Protein AF-A0A7V9ZJW1-F1 (afdb_monomer_lite)

Sequence (64 aa):
MAVSCQECGAQLRLGTDSCPLCGAELKVKPREKAEPQAPDEYHDNVRQLREELKRLRGHDAEAV

Secondary structure (DSSP, 8-state):
-EEE-TTT--EEETT-SB-TTT--B---------------HHHHHHHHHHHHHHHHHHHGGG--

Radius of gyration: 23.34 Å; chains: 1; bounding box: 41×25×60 Å

Foldseek 3Di:
DWDADPPPRDTHDPPDQADPPPRHGDPPDDPPPPDPDDCDPVNVVVVVVVVVVVVVVVVVVVVD

Structure (mmCIF, N/CA/C/O backbone):
data_AF-A0A7V9ZJW1-F1
#
_entry.id   AF-A0A7V9ZJW1-F1
#
loop_
_atom_site.group_PDB
_atom_site.id
_atom_site.type_symbol
_atom_site.label_atom_id
_atom_site.label_alt_id
_atom_site.label_comp_id
_atom_site.label_asym_id
_atom_site.label_entity_id
_atom_site.label_seq_id
_atom_site.pdbx_PDB_ins_code
_atom_site.Cartn_x
_atom_site.Cartn_y
_atom_site.Cartn_z
_atom_site.occupancy
_atom_site.B_iso_or_equiv
_atom_site.auth_seq_id
_atom_site.auth_comp_id
_atom_site.auth_asym_id
_atom_site.auth_atom_id
_atom_site.pdbx_PDB_model_num
ATOM 1 N N . MET A 1 1 ? -7.241 -13.595 4.849 1.00 54.34 1 MET A N 1
ATOM 2 C CA . MET A 1 1 ? -7.163 -12.216 5.380 1.00 54.34 1 MET A CA 1
ATOM 3 C C . MET A 1 1 ? -8.144 -12.117 6.540 1.00 54.34 1 MET A C 1
ATOM 5 O O . MET A 1 1 ? -9.288 -12.518 6.363 1.00 54.34 1 MET A O 1
ATOM 9 N N . ALA A 1 2 ? -7.683 -11.710 7.722 1.00 66.62 2 ALA A N 1
ATOM 10 C CA . ALA A 1 2 ? -8.496 -11.576 8.933 1.00 66.62 2 ALA A CA 1
ATOM 11 C C . ALA A 1 2 ? -8.461 -10.112 9.391 1.00 66.62 2 ALA A C 1
ATOM 13 O O . ALA A 1 2 ? -7.435 -9.456 9.213 1.00 66.62 2 ALA A O 1
ATOM 14 N N . VAL A 1 3 ? -9.571 -9.605 9.923 1.00 77.19 3 VAL A N 1
ATOM 15 C CA . VAL A 1 3 ? -9.704 -8.229 10.422 1.00 77.19 3 VAL A CA 1
ATOM 16 C C . VAL A 1 3 ? -9.792 -8.258 11.940 1.00 77.19 3 VAL A C 1
ATOM 18 O O . VAL A 1 3 ? -10.434 -9.137 12.501 1.00 77.19 3 VAL A O 1
ATOM 21 N N . SER A 1 4 ? -9.130 -7.335 12.620 1.00 84.69 4 SER A N 1
ATOM 22 C CA . SER A 1 4 ? -9.158 -7.268 14.082 1.00 84.69 4 SER A CA 1
ATOM 23 C C . SER A 1 4 ? -10.303 -6.368 14.538 1.00 84.69 4 SER A C 1
ATOM 25 O O . SER A 1 4 ? -10.484 -5.279 13.992 1.00 84.69 4 SER A O 1
ATOM 27 N N . CYS A 1 5 ? -11.067 -6.792 15.543 1.00 85.69 5 CYS A N 1
ATOM 28 C CA . CYS A 1 5 ? -12.013 -5.910 16.217 1.00 85.69 5 CYS A CA 1
ATOM 29 C C . CYS A 1 5 ? -11.242 -4.815 16.963 1.00 85.69 5 CYS A C 1
ATOM 31 O O . CYS A 1 5 ? -10.368 -5.135 17.765 1.00 85.69 5 CYS A O 1
ATOM 33 N N . GLN A 1 6 ? -11.578 -3.546 16.732 1.00 83.19 6 GLN A N 1
ATOM 34 C CA . GLN A 1 6 ? -10.925 -2.418 17.410 1.00 83.19 6 GLN A CA 1
ATOM 35 C C . GLN A 1 6 ? -11.328 -2.294 18.887 1.00 83.19 6 GLN A C 1
ATOM 37 O O . GLN A 1 6 ? -10.568 -1.752 19.677 1.00 83.19 6 GLN A O 1
ATOM 42 N N . GLU A 1 7 ? -12.484 -2.844 19.269 1.00 86.69 7 GLU A N 1
ATOM 43 C CA . GLU A 1 7 ? -12.988 -2.751 20.644 1.00 86.69 7 GLU A CA 1
ATOM 44 C C . GLU A 1 7 ? -12.407 -3.841 21.554 1.00 86.69 7 GLU A C 1
ATOM 46 O O . GLU A 1 7 ? -11.979 -3.564 22.669 1.00 86.69 7 GLU A O 1
ATOM 51 N N . CYS A 1 8 ? -12.382 -5.099 21.096 1.00 89.00 8 CYS A N 1
ATOM 52 C CA . CYS A 1 8 ? -11.961 -6.239 21.925 1.00 89.00 8 CYS A CA 1
ATOM 53 C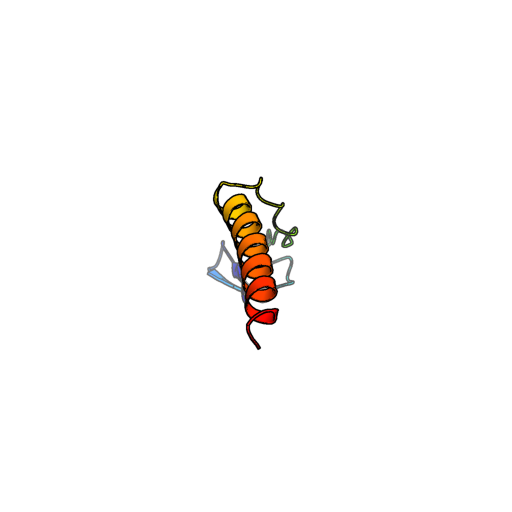 C . CYS A 1 8 ? -10.684 -6.944 21.445 1.00 89.00 8 CYS A C 1
ATOM 55 O O . CYS A 1 8 ? -10.231 -7.889 22.085 1.00 89.00 8 CYS A O 1
ATOM 57 N N . GLY A 1 9 ? -10.114 -6.543 20.305 1.00 86.56 9 GLY A N 1
ATOM 58 C CA . GLY A 1 9 ? -8.902 -7.151 19.744 1.00 86.56 9 GLY A CA 1
ATOM 59 C C . GLY A 1 9 ? -9.104 -8.526 19.096 1.00 86.56 9 GLY A C 1
ATOM 60 O O . GLY A 1 9 ? -8.144 -9.123 18.611 1.00 86.56 9 GLY A O 1
ATOM 61 N N . ALA A 1 10 ? -10.336 -9.039 19.056 1.00 87.31 10 ALA A N 1
ATOM 62 C CA . ALA A 1 10 ? -10.643 -10.342 18.478 1.00 87.31 10 ALA A CA 1
ATOM 63 C C . ALA A 1 10 ? -10.301 -10.418 16.988 1.00 87.31 10 ALA A C 1
ATOM 65 O O . ALA A 1 10 ? -10.576 -9.486 16.231 1.00 87.31 10 ALA A O 1
ATOM 66 N N . GLN A 1 11 ? -9.773 -11.558 16.545 1.00 86.69 11 GLN A N 1
ATOM 67 C CA . GLN A 1 11 ? -9.489 -11.784 15.134 1.00 86.69 11 GLN A CA 1
ATOM 68 C C . G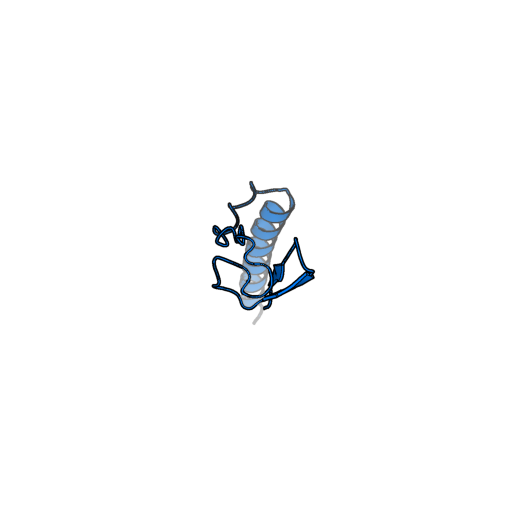LN A 1 11 ? -10.726 -12.330 14.414 1.00 86.69 11 GLN A C 1
ATOM 70 O O . GLN A 1 11 ? -11.179 -13.445 14.662 1.00 86.69 11 GLN A O 1
ATOM 75 N N . LEU A 1 12 ? -11.274 -11.525 13.513 1.00 82.81 12 LEU A N 1
ATOM 76 C CA . LEU A 1 12 ? -12.523 -11.765 12.805 1.00 82.81 12 LEU A CA 1
ATOM 77 C C . LEU A 1 12 ? -12.268 -12.141 11.347 1.00 82.81 12 LEU A C 1
ATOM 79 O O . LEU A 1 12 ? -11.272 -11.761 10.720 1.00 82.81 12 LEU A O 1
ATOM 83 N N . ARG A 1 13 ? -13.192 -12.920 10.790 1.00 77.00 13 ARG A N 1
ATOM 84 C CA . ARG A 1 13 ? -13.198 -13.243 9.363 1.00 77.00 13 ARG A CA 1
ATOM 85 C C . ARG A 1 13 ? -13.801 -12.068 8.592 1.00 77.00 13 ARG A C 1
ATOM 87 O O . ARG A 1 13 ? -14.676 -11.372 9.089 1.00 77.00 13 ARG A O 1
ATOM 94 N N . LEU A 1 14 ? -13.316 -11.840 7.375 1.00 71.56 14 LEU A N 1
ATOM 95 C CA . LEU A 1 14 ? -13.905 -10.839 6.485 1.00 71.56 14 LEU A CA 1
ATOM 96 C C . LEU A 1 14 ? -15.348 -11.237 6.139 1.00 71.56 14 LEU A C 1
ATOM 98 O O . LEU A 1 14 ? -15.588 -12.402 5.832 1.00 71.56 14 LEU A O 1
ATOM 102 N N . GLY A 1 15 ? -16.269 -10.270 6.163 1.00 70.94 15 GLY A N 1
ATOM 103 C CA . GLY A 1 15 ? -17.683 -10.474 5.818 1.00 70.94 15 GLY A CA 1
ATOM 104 C C . GLY A 1 15 ? -18.656 -10.521 7.000 1.00 70.94 15 GLY A C 1
ATOM 105 O O . GLY A 1 15 ? -19.814 -10.854 6.797 1.00 70.94 15 GLY A O 1
ATOM 106 N N . THR A 1 16 ? -18.211 -10.211 8.220 1.00 72.31 16 THR A N 1
ATOM 107 C CA . THR A 1 16 ? -19.097 -10.015 9.378 1.00 72.31 16 THR A CA 1
ATOM 108 C C . THR A 1 16 ? -19.349 -8.527 9.610 1.00 72.31 16 THR A C 1
ATOM 110 O O . THR A 1 16 ? -18.383 -7.775 9.725 1.00 72.31 16 THR A O 1
ATOM 113 N N . ASP A 1 17 ? -20.608 -8.108 9.727 1.00 79.50 17 ASP A N 1
ATOM 114 C CA . ASP A 1 17 ? -20.979 -6.710 10.011 1.00 79.50 17 ASP A CA 1
ATOM 115 C C . ASP A 1 17 ? -20.775 -6.318 11.484 1.00 79.50 17 ASP A C 1
ATOM 117 O O . ASP A 1 17 ? -20.655 -5.143 11.819 1.00 79.50 17 ASP A O 1
ATOM 121 N N . SER A 1 18 ? -20.684 -7.299 12.383 1.00 85.62 18 SER A N 1
ATOM 122 C CA . SER A 1 18 ? -20.487 -7.087 13.817 1.00 85.62 18 SER A CA 1
ATOM 123 C C . SER A 1 18 ? -19.594 -8.159 14.437 1.00 85.62 18 SER A C 1
ATOM 125 O O . SER A 1 18 ? -19.453 -9.276 13.932 1.00 85.62 18 SER A O 1
ATOM 127 N N . CYS A 1 19 ? -18.928 -7.805 15.533 1.00 87.31 19 CYS A N 1
ATOM 128 C CA . CYS A 1 19 ? -18.072 -8.710 16.277 1.00 87.31 19 CYS A CA 1
ATOM 129 C C . CYS A 1 19 ? -18.933 -9.695 17.088 1.00 87.31 19 CYS A C 1
ATOM 131 O O . CYS A 1 19 ? -19.658 -9.256 17.979 1.00 87.31 19 CYS A O 1
ATOM 133 N N . PRO A 1 20 ? -18.808 -11.020 16.888 1.00 83.75 20 PRO A N 1
ATOM 134 C CA . PRO A 1 20 ? -19.560 -12.010 17.658 1.00 83.75 20 PRO A CA 1
ATOM 135 C C . PRO A 1 20 ? -19.104 -12.130 19.120 1.00 83.75 20 PRO A C 1
ATOM 137 O O . PRO A 1 20 ? -19.784 -12.781 19.904 1.00 83.75 20 PRO A O 1
ATOM 140 N N . LEU A 1 21 ? -17.956 -11.548 19.495 1.00 87.38 21 LEU A N 1
ATOM 141 C CA . LEU A 1 21 ? -17.434 -11.639 20.863 1.00 87.38 21 LEU A CA 1
ATOM 142 C C . LEU A 1 21 ? -17.880 -10.479 21.753 1.00 87.38 21 LEU A C 1
ATOM 144 O O . LEU A 1 21 ? -18.230 -10.710 22.904 1.00 87.38 21 LEU A O 1
ATOM 148 N N . CYS A 1 22 ? -17.870 -9.244 21.246 1.00 89.56 22 CYS A N 1
ATOM 149 C CA . CYS A 1 22 ? -18.263 -8.066 22.029 1.00 89.56 22 CYS A CA 1
ATOM 150 C C . CYS A 1 22 ? -19.534 -7.369 21.526 1.00 89.56 22 CYS A C 1
ATOM 152 O O . CYS A 1 22 ? -20.024 -6.463 22.190 1.00 89.56 22 CYS A O 1
ATOM 154 N N . GLY A 1 23 ? -20.055 -7.752 20.357 1.00 86.06 23 GLY A N 1
ATOM 155 C CA . GLY A 1 23 ? -21.224 -7.126 19.735 1.00 86.06 23 GLY A CA 1
ATOM 156 C C . GLY A 1 23 ? -20.939 -5.817 18.992 1.00 86.06 23 GLY A C 1
ATOM 157 O O . GLY A 1 23 ? -21.860 -5.246 18.418 1.00 86.06 23 GLY A O 1
ATOM 158 N N . ALA A 1 24 ? -19.691 -5.338 18.968 1.00 86.50 24 ALA A N 1
ATOM 159 C CA . ALA A 1 24 ? -19.345 -4.080 18.309 1.00 86.50 24 ALA A CA 1
ATOM 160 C C . ALA A 1 24 ? -19.521 -4.152 16.787 1.00 86.50 24 ALA A C 1
ATOM 162 O O . ALA A 1 24 ? -19.058 -5.099 16.147 1.00 86.50 24 ALA A O 1
ATOM 163 N N . GLU A 1 25 ? -20.137 -3.129 16.200 1.00 83.88 25 GLU A N 1
ATOM 164 C CA . GLU A 1 25 ? -20.291 -3.009 14.751 1.00 83.88 25 GLU A CA 1
ATOM 165 C C . GLU A 1 25 ? -18.930 -2.811 14.074 1.00 83.88 25 GLU A C 1
ATOM 167 O O . GLU A 1 25 ? -18.141 -1.927 14.425 1.00 83.88 25 GLU A O 1
ATOM 172 N N . L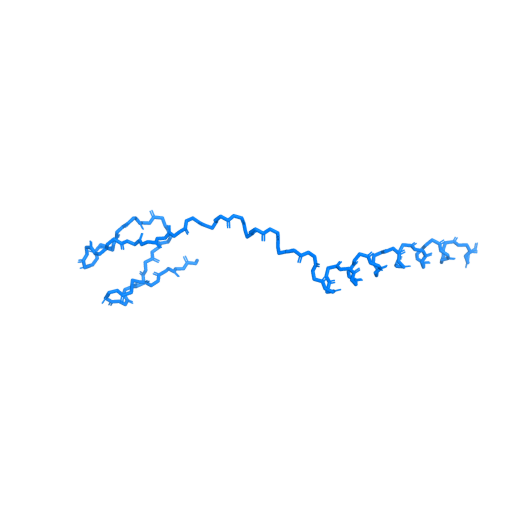EU A 1 26 ? -18.641 -3.641 13.076 1.00 79.56 26 LEU A N 1
ATOM 173 C CA . LEU A 1 26 ? -17.432 -3.520 12.285 1.00 79.56 26 LEU A CA 1
ATOM 174 C C . LEU A 1 26 ? -17.699 -2.539 11.153 1.00 79.56 26 LEU A C 1
ATOM 176 O O . LEU A 1 26 ? -18.386 -2.848 10.184 1.00 79.56 26 LEU A O 1
ATOM 180 N N . LYS A 1 27 ? -17.073 -1.364 11.221 1.00 68.44 27 LYS A N 1
ATOM 181 C CA . LYS A 1 27 ? -17.004 -0.440 10.082 1.00 68.44 27 LYS A CA 1
ATOM 182 C C . LYS A 1 27 ? -16.013 -0.973 9.047 1.00 68.44 27 LYS A C 1
ATOM 184 O O . LYS A 1 27 ? -14.960 -0.382 8.809 1.00 68.44 27 LYS A O 1
ATOM 189 N N . VAL A 1 28 ? -16.317 -2.126 8.453 1.00 65.00 28 VAL A N 1
ATOM 190 C CA . VAL A 1 28 ? -15.564 -2.634 7.310 1.00 65.00 28 VAL A CA 1
ATOM 191 C C . VAL A 1 28 ? -16.018 -1.804 6.124 1.00 65.00 28 VAL A C 1
ATOM 193 O O . VAL A 1 28 ? -17.047 -2.083 5.517 1.00 65.00 28 VAL A O 1
ATOM 196 N N . LYS A 1 29 ? -15.274 -0.743 5.798 1.00 58.62 29 LYS A N 1
ATOM 197 C CA . LYS A 1 29 ? -15.444 -0.128 4.484 1.00 58.62 29 LYS A CA 1
ATOM 198 C C . LYS A 1 29 ? -15.216 -1.253 3.472 1.00 58.62 29 LYS A C 1
ATOM 200 O O . LYS A 1 29 ? -14.157 -1.895 3.541 1.00 58.62 29 LYS A O 1
ATOM 205 N N . PRO A 1 30 ? -16.170 -1.535 2.565 1.00 56.19 30 PRO A N 1
ATOM 206 C CA . PRO A 1 30 ? -15.852 -2.305 1.378 1.00 56.19 30 PRO A CA 1
ATOM 207 C C . PRO A 1 30 ? -14.558 -1.719 0.826 1.00 56.19 30 PRO A C 1
ATOM 209 O O . PRO A 1 30 ? -14.365 -0.503 0.887 1.00 56.19 30 PRO A O 1
ATOM 212 N N . ARG A 1 31 ? -13.637 -2.559 0.349 1.00 52.50 31 ARG A N 1
ATOM 213 C CA . ARG A 1 31 ? -12.547 -2.067 -0.494 1.00 52.50 31 ARG A CA 1
ATOM 214 C C . ARG A 1 31 ? -13.211 -1.468 -1.733 1.00 52.50 31 ARG A C 1
ATOM 216 O O . ARG A 1 31 ? -13.336 -2.140 -2.754 1.00 52.50 31 ARG A O 1
ATOM 223 N N . GLU A 1 32 ? -13.694 -0.234 -1.620 1.00 52.94 32 GLU A N 1
ATOM 224 C CA . GLU A 1 32 ? -13.882 0.641 -2.750 1.00 52.94 32 GLU A CA 1
ATOM 225 C C . GLU A 1 32 ? -12.545 0.587 -3.458 1.00 52.94 32 GLU A C 1
ATOM 227 O O . GLU A 1 32 ? -11.481 0.749 -2.849 1.00 52.94 32 GLU A O 1
ATOM 232 N N . LYS A 1 33 ? -12.622 0.137 -4.709 1.00 46.19 33 LYS A N 1
ATOM 23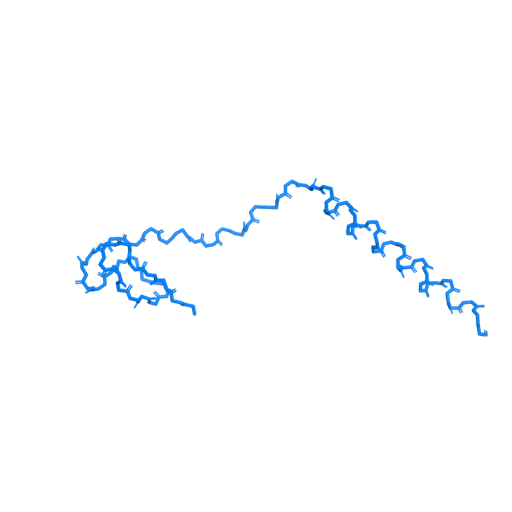3 C CA . LYS A 1 33 ? -11.511 0.086 -5.646 1.00 46.19 33 LYS A CA 1
ATOM 234 C C . LYS A 1 33 ? -10.724 1.358 -5.396 1.00 46.19 33 LYS A C 1
ATOM 236 O O . LYS A 1 33 ? -11.319 2.421 -5.539 1.00 46.19 33 LYS A O 1
ATOM 241 N N . ALA A 1 34 ? -9.485 1.218 -4.916 1.00 53.00 34 ALA A N 1
ATOM 242 C CA . ALA A 1 34 ? -8.643 2.357 -4.591 1.00 53.00 34 ALA A CA 1
ATOM 243 C C . ALA A 1 34 ? -8.828 3.375 -5.712 1.00 53.00 34 ALA A C 1
ATOM 245 O O . ALA A 1 34 ? -8.608 3.024 -6.878 1.00 53.00 34 ALA A O 1
ATOM 246 N N . GLU A 1 35 ? -9.370 4.546 -5.372 1.00 55.19 35 GLU A N 1
ATOM 247 C CA . GLU A 1 35 ? -9.558 5.602 -6.352 1.00 55.19 35 GLU A CA 1
ATOM 248 C C . GLU A 1 35 ? -8.218 5.763 -7.071 1.00 55.19 35 GLU A C 1
ATOM 250 O O . GLU A 1 35 ? -7.175 5.719 -6.402 1.00 55.19 35 GLU A O 1
ATOM 255 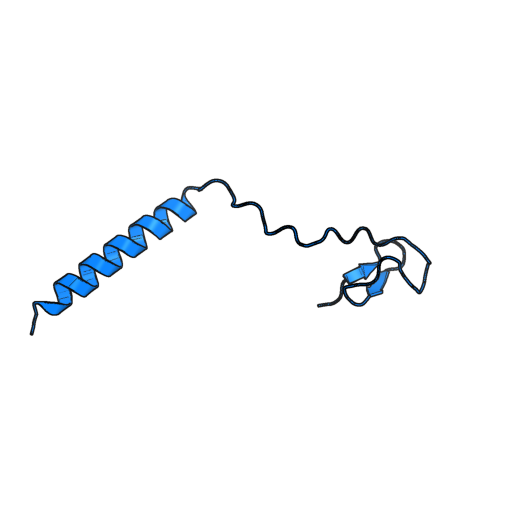N N . PRO A 1 36 ? -8.206 5.821 -8.414 1.00 59.19 36 PRO A N 1
ATOM 256 C CA . PRO A 1 36 ? -6.967 6.006 -9.138 1.00 59.19 36 PRO A CA 1
ATOM 257 C C . PRO A 1 36 ? -6.305 7.258 -8.576 1.00 59.19 36 PRO A C 1
ATOM 259 O O . PRO A 1 36 ? -6.825 8.363 -8.725 1.00 59.19 36 PRO A O 1
ATOM 262 N N . GLN A 1 37 ? -5.197 7.054 -7.861 1.00 56.94 37 GLN A N 1
ATOM 263 C CA . GLN A 1 37 ? -4.367 8.137 -7.365 1.00 56.94 37 GLN A CA 1
ATOM 264 C C . GLN A 1 37 ? -4.038 8.984 -8.595 1.00 56.94 37 GLN A C 1
ATOM 266 O O . GLN A 1 37 ? -3.686 8.426 -9.641 1.00 56.94 3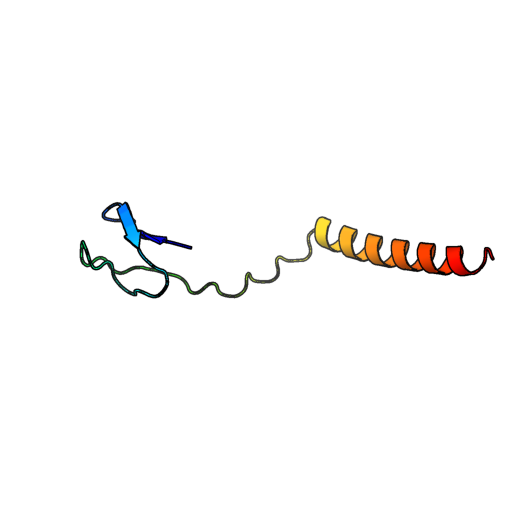7 GLN A O 1
ATOM 271 N N . ALA A 1 38 ? -4.271 10.300 -8.512 1.00 62.53 38 ALA A N 1
ATOM 272 C CA . ALA A 1 38 ? -3.927 11.220 -9.593 1.00 62.53 38 ALA A CA 1
ATOM 273 C C . ALA A 1 38 ? -2.513 10.875 -10.084 1.00 62.53 38 ALA A C 1
ATOM 275 O O . ALA A 1 38 ? -1.682 10.569 -9.228 1.00 62.53 38 ALA A O 1
ATOM 276 N N . PRO A 1 39 ? -2.256 10.838 -11.408 1.00 61.22 39 PRO A N 1
ATOM 277 C CA . PRO A 1 39 ? -0.979 10.371 -11.924 1.00 61.22 39 PRO A CA 1
ATOM 278 C C . PRO A 1 39 ? 0.116 11.235 -11.314 1.00 61.22 39 PRO A C 1
ATOM 280 O O . PRO A 1 39 ? 0.245 12.414 -11.636 1.00 61.22 39 PRO A O 1
ATOM 283 N N . ASP A 1 40 ? 0.821 10.657 -10.354 1.00 77.50 40 ASP A N 1
ATOM 284 C CA . ASP A 1 40 ? 2.001 11.252 -9.781 1.00 77.50 40 ASP A CA 1
ATOM 285 C C . ASP A 1 40 ? 3.168 10.997 -10.738 1.00 77.50 40 ASP A C 1
ATOM 287 O O . ASP A 1 40 ? 3.062 10.245 -11.716 1.00 77.50 40 ASP A O 1
ATOM 291 N N . GLU A 1 41 ? 4.303 11.610 -10.430 1.00 82.38 41 GLU A N 1
ATOM 292 C CA . GLU A 1 41 ? 5.534 11.473 -11.202 1.00 82.38 41 GLU A CA 1
ATOM 293 C C . GLU A 1 41 ? 5.893 9.995 -11.477 1.00 82.38 41 GLU A C 1
ATOM 295 O O . GLU A 1 41 ? 6.362 9.658 -12.565 1.00 82.38 41 GLU A O 1
ATOM 300 N N . TYR A 1 42 ? 5.589 9.072 -10.553 1.00 86.12 42 TYR A N 1
ATOM 301 C CA . TYR A 1 42 ? 5.787 7.638 -10.762 1.00 86.12 42 TYR A CA 1
ATOM 302 C C . TYR A 1 42 ? 4.936 7.066 -11.907 1.00 86.12 42 TYR A C 1
ATOM 304 O O . TYR A 1 42 ? 5.449 6.320 -12.749 1.00 86.12 42 TYR A O 1
ATOM 312 N N . HIS A 1 43 ? 3.648 7.408 -11.981 1.00 87.06 43 HIS A N 1
ATOM 313 C CA . HIS A 1 43 ? 2.764 6.922 -13.043 1.00 87.06 43 HIS A CA 1
ATOM 314 C C . HIS A 1 43 ? 3.191 7.405 -14.437 1.00 87.06 43 HIS A C 1
ATOM 316 O O . HIS A 1 43 ? 3.078 6.644 -15.405 1.00 87.06 43 HIS A O 1
ATOM 322 N N . ASP A 1 44 ? 3.722 8.623 -14.547 1.00 88.44 44 ASP A N 1
ATOM 323 C CA . ASP A 1 44 ? 4.304 9.135 -15.791 1.00 88.44 44 ASP A CA 1
ATOM 324 C C . ASP A 1 44 ? 5.573 8.385 -16.192 1.00 88.44 44 ASP A C 1
ATOM 326 O O . ASP A 1 44 ? 5.684 7.924 -17.333 1.00 88.44 44 ASP A O 1
ATOM 330 N N . ASN A 1 45 ? 6.471 8.148 -15.236 1.00 91.94 45 ASN A N 1
ATOM 331 C CA . ASN A 1 45 ? 7.697 7.388 -15.470 1.00 91.94 45 ASN A CA 1
ATOM 332 C C . ASN A 1 45 ? 7.403 5.963 -15.969 1.00 91.94 45 ASN A C 1
ATOM 334 O O . ASN A 1 45 ? 8.029 5.481 -16.914 1.00 91.94 45 ASN A O 1
ATOM 338 N N . VAL A 1 46 ? 6.393 5.293 -15.402 1.00 94.06 46 VAL A N 1
ATOM 339 C CA . VAL A 1 46 ? 5.981 3.948 -15.843 1.00 94.06 46 VAL A CA 1
ATOM 340 C C . VAL A 1 46 ? 5.426 3.963 -17.271 1.00 94.06 46 VAL A C 1
ATOM 342 O O . VAL A 1 46 ? 5.690 3.034 -18.044 1.00 94.06 46 VAL A O 1
ATOM 345 N N . ARG A 1 47 ? 4.669 5.004 -17.651 1.00 93.19 47 ARG A N 1
ATOM 346 C CA . ARG A 1 47 ? 4.179 5.162 -19.031 1.00 93.19 47 ARG A CA 1
ATOM 347 C C . ARG A 1 47 ? 5.337 5.326 -20.010 1.00 93.19 47 ARG A C 1
ATOM 349 O O . ARG A 1 47 ? 5.361 4.634 -21.026 1.00 93.19 47 ARG A O 1
ATOM 356 N N . GLN A 1 48 ? 6.298 6.183 -19.684 1.00 94.75 48 GLN A N 1
ATOM 357 C CA . GLN A 1 48 ? 7.447 6.456 -20.541 1.00 94.75 48 GLN A CA 1
ATOM 358 C C . GLN A 1 48 ? 8.335 5.217 -20.718 1.00 94.75 48 GLN A C 1
ATOM 360 O O . GLN A 1 48 ? 8.666 4.850 -21.847 1.00 94.75 48 GLN A O 1
ATOM 365 N N . LEU A 1 49 ? 8.631 4.504 -19.627 1.00 94.94 49 LEU A N 1
ATOM 366 C CA . LEU A 1 49 ? 9.460 3.299 -19.666 1.00 94.94 49 LEU A CA 1
ATOM 367 C C . LEU A 1 49 ? 8.842 2.194 -20.535 1.00 94.94 49 LEU A C 1
ATOM 369 O O . LEU A 1 49 ? 9.545 1.483 -21.254 1.00 94.94 49 LEU A O 1
ATOM 373 N N . ARG A 1 50 ? 7.510 2.047 -20.511 1.00 95.38 50 ARG A N 1
ATOM 374 C CA . ARG A 1 50 ? 6.809 1.070 -21.358 1.00 95.38 50 ARG A CA 1
ATOM 375 C C . ARG A 1 50 ? 7.023 1.344 -22.848 1.00 95.38 50 ARG A C 1
ATOM 377 O O . ARG A 1 50 ? 7.215 0.391 -23.605 1.00 95.38 50 ARG A O 1
ATOM 384 N N . GLU A 1 51 ? 6.968 2.605 -23.260 1.00 95.81 51 GLU A N 1
ATOM 385 C CA . GLU A 1 51 ? 7.159 2.999 -24.660 1.00 95.81 51 GLU A CA 1
ATOM 386 C C . GLU A 1 51 ? 8.617 2.807 -25.097 1.00 95.81 51 GLU A C 1
ATOM 388 O O . GLU A 1 51 ? 8.873 2.257 -26.170 1.00 95.81 51 GLU A O 1
ATOM 393 N N . GLU A 1 52 ? 9.576 3.143 -24.232 1.00 95.69 52 GLU A N 1
ATOM 394 C CA . GLU A 1 52 ? 11.000 2.915 -24.489 1.00 95.69 52 GLU A CA 1
ATOM 395 C C . GLU A 1 52 ? 11.320 1.425 -24.679 1.00 95.69 52 GLU A C 1
ATOM 397 O O . GLU A 1 52 ? 11.944 1.037 -25.668 1.00 95.69 52 GLU A O 1
ATOM 402 N N . LEU A 1 53 ? 10.800 0.557 -23.807 1.00 95.44 53 LEU A N 1
ATOM 403 C CA . LEU A 1 53 ? 10.985 -0.893 -23.927 1.00 95.44 53 LEU A CA 1
ATOM 404 C C . LEU A 1 53 ? 10.344 -1.485 -25.188 1.00 95.44 53 LEU A C 1
ATOM 406 O O . LEU A 1 53 ? 10.797 -2.526 -25.667 1.00 95.44 53 LEU A O 1
ATOM 410 N N . LYS A 1 54 ? 9.268 -0.877 -25.698 1.00 93.19 54 LYS A N 1
ATOM 411 C CA . LYS A 1 54 ? 8.652 -1.256 -26.978 1.00 93.19 54 LYS A CA 1
ATOM 412 C C . LYS A 1 54 ? 9.561 -0.892 -28.143 1.00 93.19 54 LYS A C 1
ATOM 414 O O . LYS A 1 54 ? 9.749 -1.708 -29.039 1.00 93.19 54 LYS A O 1
ATOM 419 N N . ARG A 1 55 ? 10.128 0.316 -28.112 1.00 91.50 55 ARG A N 1
ATOM 420 C CA . ARG A 1 55 ? 11.063 0.800 -29.128 1.00 91.50 55 ARG A CA 1
ATOM 421 C C . ARG A 1 55 ? 12.324 -0.058 -29.178 1.00 91.50 55 ARG A C 1
ATOM 423 O O . ARG A 1 55 ? 12.714 -0.456 -30.267 1.00 91.50 55 ARG A O 1
ATOM 430 N N . LEU A 1 56 ? 12.917 -0.370 -28.023 1.00 90.31 56 LEU A N 1
ATOM 431 C CA . LEU A 1 56 ? 14.103 -1.229 -27.939 1.00 90.31 56 LEU A CA 1
ATOM 432 C C . LEU A 1 56 ? 13.817 -2.609 -28.533 1.00 90.31 56 LEU A C 1
ATOM 434 O O . LEU A 1 56 ? 14.449 -2.995 -29.507 1.00 90.31 56 LEU A O 1
ATOM 438 N N . ARG A 1 57 ? 12.747 -3.271 -28.072 1.00 86.38 57 ARG A N 1
ATOM 439 C CA . ARG A 1 57 ? 12.332 -4.574 -28.614 1.00 86.38 57 ARG A CA 1
ATOM 440 C C . ARG A 1 57 ? 12.015 -4.561 -30.113 1.00 86.38 57 ARG A C 1
ATOM 442 O O . ARG A 1 57 ? 12.145 -5.597 -30.752 1.00 86.38 57 ARG A O 1
ATOM 449 N N . GLY A 1 58 ? 11.570 -3.430 -30.660 1.00 76.94 58 GLY A N 1
ATOM 450 C CA . GLY A 1 58 ? 11.381 -3.262 -32.102 1.00 76.94 58 GLY A CA 1
ATOM 451 C C . GLY A 1 58 ? 12.701 -3.105 -32.859 1.00 76.94 58 GLY A C 1
ATOM 452 O O . GLY A 1 58 ? 12.857 -3.680 -33.926 1.00 76.94 58 GLY A O 1
ATOM 453 N N . HIS A 1 59 ? 13.661 -2.381 -32.285 1.00 62.06 59 HIS A N 1
ATOM 454 C CA . HIS A 1 59 ? 14.980 -2.150 -32.875 1.00 62.06 59 HIS A CA 1
ATOM 455 C C . HIS A 1 59 ? 15.874 -3.404 -32.837 1.00 62.06 59 HIS A C 1
ATOM 457 O O . HIS A 1 59 ? 16.661 -3.631 -33.750 1.00 62.06 59 HIS A O 1
ATOM 463 N N . ASP A 1 60 ? 15.721 -4.257 -31.820 1.00 58.41 60 ASP A N 1
ATOM 464 C CA . ASP A 1 60 ? 16.409 -5.554 -31.730 1.00 58.41 60 ASP A CA 1
ATOM 465 C C . ASP A 1 60 ? 15.893 -6.590 -32.756 1.00 58.41 60 ASP A C 1
ATOM 467 O O . ASP A 1 60 ? 16.543 -7.609 -32.981 1.00 58.41 60 ASP A O 1
ATOM 471 N N . ALA A 1 61 ? 14.746 -6.346 -33.408 1.00 58.47 61 ALA A N 1
ATOM 472 C CA . ALA A 1 61 ? 14.208 -7.216 -34.459 1.00 58.47 61 ALA A CA 1
ATOM 473 C C . ALA A 1 61 ? 14.855 -6.990 -35.843 1.00 58.47 61 ALA A C 1
ATOM 475 O O . ALA A 1 61 ? 14.695 -7.831 -36.723 1.00 58.47 61 ALA A O 1
ATOM 476 N N . GLU A 1 62 ? 15.590 -5.888 -36.038 1.00 53.72 62 GLU A N 1
ATOM 477 C CA . GLU A 1 62 ? 16.311 -5.571 -37.286 1.00 53.72 62 GLU A CA 1
ATOM 478 C C . GLU A 1 62 ? 17.787 -6.025 -37.270 1.00 53.72 62 GLU A C 1
ATOM 480 O O . GLU A 1 62 ? 18.511 -5.809 -38.239 1.00 53.72 62 GLU A O 1
ATOM 485 N N . ALA A 1 63 ? 18.247 -6.671 -36.191 1.00 55.88 63 ALA A N 1
ATOM 486 C CA . ALA A 1 63 ? 19.634 -7.115 -36.019 1.00 55.88 63 ALA A CA 1
ATOM 487 C C . ALA A 1 63 ? 19.853 -8.630 -36.254 1.00 55.88 63 ALA A C 1
ATOM 489 O O . ALA A 1 63 ? 20.727 -9.222 -35.613 1.00 55.88 63 ALA A O 1
ATOM 490 N N . VAL A 1 64 ? 19.075 -9.261 -37.149 1.00 55.44 64 VAL A N 1
ATOM 491 C CA . VAL A 1 64 ? 19.246 -10.673 -37.569 1.00 55.44 64 VAL A CA 1
ATOM 492 C C . VAL A 1 64 ? 19.320 -10.795 -39.084 1.00 55.44 64 VAL A C 1
ATOM 494 O O . VAL A 1 64 ? 18.386 -10.309 -39.757 1.00 55.44 64 VAL A O 1
#

pLDDT: mean 76.79, std 14.66, range [46.19, 95.81]